Protein AF-A0A7C3M1E6-F1 (afdb_monomer)

Sequence (69 aa):
MTFYINHKAYTVDLGDDQDKSIENGIKKFLDLEKNLEEKDLLLAYIKKTHELVELEKTLEKLVQKIDEK

Mean predicted aligned error: 4.98 Å

Secondary structure (DSSP, 8-state):
-EEEETTEEEE----S-GGGHHHHHHHTT--TTSEEPHHHHHHHHHHHHHHHHHHHHHHHHHHHHHHT-

Radius of gyration: 16.42 Å; Cα contacts (8 Å, |Δi|>4): 46; chains: 1; bounding box: 36×22×44 Å

Foldseek 3Di:
DWAAEPNDIDDDDPDPCPPCPVVVLQVVQDDRVDHHYVVSVVRSVVVVVVVVVVVVVVVVVVVVVVVVD

Nearest PDB structures (foldseek):
  4p1m-assembly1_A-2  TM=5.795E-01  e=1.571E+00  Escherichia coli

Structure (mmCIF, N/CA/C/O backbone):
data_AF-A0A7C3M1E6-F1
#
_entry.id   AF-A0A7C3M1E6-F1
#
loop_
_atom_site.group_PDB
_atom_site.id
_atom_site.type_symbol
_atom_site.label_atom_id
_atom_site.label_alt_id
_atom_site.label_comp_id
_atom_site.label_asym_id
_atom_site.label_entity_id
_atom_site.label_seq_id
_atom_site.pdbx_PDB_ins_code
_atom_site.Cartn_x
_atom_site.Cartn_y
_atom_site.Cartn_z
_atom_site.occupancy
_atom_site.B_iso_or_equiv
_atom_site.auth_seq_id
_atom_site.auth_comp_id
_atom_site.auth_asym_id
_atom_site.auth_atom_id
_atom_site.pdbx_PDB_model_num
ATOM 1 N N . MET A 1 1 ? -1.729 3.470 -14.189 1.00 86.12 1 MET A N 1
ATOM 2 C CA . MET A 1 1 ? -0.441 3.598 -13.467 1.00 86.12 1 MET A CA 1
ATOM 3 C C . MET A 1 1 ? 0.539 2.542 -13.969 1.00 86.12 1 MET A C 1
ATOM 5 O O . MET A 1 1 ? 0.098 1.442 -14.278 1.00 86.12 1 MET A O 1
ATOM 9 N N . THR A 1 2 ? 1.834 2.857 -14.068 1.00 88.06 2 THR A N 1
ATOM 10 C CA . THR A 1 2 ? 2.869 1.913 -14.534 1.00 88.06 2 THR A CA 1
ATOM 11 C C . THR A 1 2 ? 3.883 1.635 -13.430 1.00 88.06 2 THR A C 1
ATOM 13 O O . THR A 1 2 ? 4.345 2.564 -12.775 1.00 88.06 2 THR A O 1
ATOM 16 N N . PHE A 1 3 ? 4.226 0.362 -13.256 1.00 88.81 3 PHE A N 1
ATOM 17 C CA . PHE A 1 3 ? 5.220 -0.152 -12.322 1.00 88.81 3 PHE A CA 1
ATOM 18 C C . PHE A 1 3 ? 6.355 -0.788 -13.113 1.00 88.81 3 PHE A C 1
ATOM 20 O O . PHE A 1 3 ? 6.105 -1.508 -14.080 1.00 88.81 3 PHE A O 1
ATOM 27 N N . TYR A 1 4 ? 7.590 -0.581 -12.674 1.00 90.62 4 TYR A N 1
ATOM 28 C CA . TYR A 1 4 ? 8.733 -1.3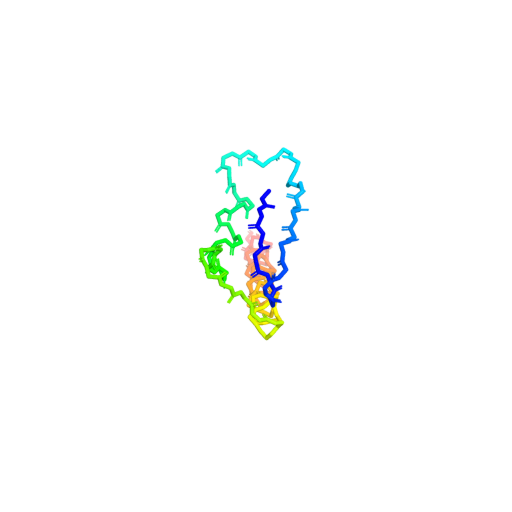34 -13.172 1.00 90.62 4 TYR A CA 1
ATOM 29 C C . TYR A 1 4 ? 9.099 -2.361 -12.114 1.00 90.62 4 TYR A C 1
ATOM 31 O O . TYR A 1 4 ? 9.565 -1.986 -11.047 1.00 90.62 4 TYR A O 1
ATOM 39 N N . ILE A 1 5 ? 8.834 -3.637 -12.384 1.00 90.56 5 ILE A N 1
ATOM 40 C CA . ILE A 1 5 ? 9.117 -4.740 -11.463 1.00 90.56 5 ILE A CA 1
ATOM 41 C C . ILE A 1 5 ? 10.059 -5.701 -12.178 1.00 90.56 5 ILE A C 1
ATOM 43 O O . ILE A 1 5 ? 9.723 -6.211 -13.248 1.00 90.56 5 ILE A O 1
ATOM 47 N N . ASN A 1 6 ? 11.246 -5.934 -11.625 1.00 89.31 6 ASN A N 1
ATOM 48 C CA . ASN A 1 6 ? 12.283 -6.775 -12.224 1.00 89.31 6 ASN A CA 1
ATOM 49 C C . ASN A 1 6 ? 12.547 -6.470 -13.703 1.00 89.31 6 ASN A C 1
ATOM 51 O O . ASN A 1 6 ? 12.620 -7.367 -14.545 1.00 89.31 6 ASN A O 1
ATOM 55 N N . HIS A 1 7 ? 12.702 -5.183 -14.021 1.00 88.81 7 HIS A N 1
ATOM 56 C CA . HIS A 1 7 ? 12.945 -4.676 -15.381 1.00 88.81 7 HIS A CA 1
ATOM 57 C C . HIS A 1 7 ? 11.790 -4.914 -16.368 1.00 88.81 7 HIS A C 1
ATOM 59 O O . HIS A 1 7 ? 11.948 -4.679 -17.566 1.00 88.81 7 HIS A O 1
ATOM 65 N N . LYS A 1 8 ? 10.620 -5.346 -15.889 1.00 91.38 8 LYS A N 1
ATOM 66 C CA . LYS A 1 8 ? 9.399 -5.473 -16.685 1.00 91.38 8 LYS A CA 1
ATOM 67 C C . LYS A 1 8 ? 8.431 -4.355 -16.326 1.00 91.38 8 LYS A C 1
ATOM 69 O O . LYS A 1 8 ? 8.236 -4.046 -15.153 1.00 91.38 8 LYS A O 1
ATOM 74 N N . ALA A 1 9 ? 7.822 -3.760 -17.344 1.00 91.88 9 ALA A N 1
ATOM 75 C CA . ALA A 1 9 ? 6.780 -2.762 -17.159 1.00 91.88 9 ALA A CA 1
ATOM 76 C C . ALA A 1 9 ? 5.419 -3.453 -16.993 1.00 91.88 9 ALA A C 1
ATOM 78 O O . ALA A 1 9 ? 5.022 -4.265 -17.828 1.00 91.88 9 ALA A O 1
ATOM 79 N N . TYR A 1 10 ? 4.705 -3.100 -15.930 1.00 89.75 10 TYR A N 1
ATOM 80 C CA . TYR A 1 10 ? 3.339 -3.529 -15.657 1.00 89.75 10 TYR A CA 1
ATOM 81 C C . TYR A 1 10 ? 2.449 -2.297 -15.592 1.00 89.75 10 TYR A C 1
ATOM 83 O O . TYR A 1 10 ? 2.688 -1.405 -14.782 1.00 89.75 10 TYR A O 1
ATOM 91 N N . THR A 1 11 ? 1.415 -2.241 -16.424 1.00 91.31 11 THR A N 1
ATOM 92 C CA . THR A 1 11 ? 0.441 -1.147 -16.402 1.00 91.31 11 THR A CA 1
ATOM 93 C C . THR A 1 11 ? -0.873 -1.653 -15.832 1.00 91.31 11 THR A C 1
ATOM 95 O O . THR A 1 11 ? -1.414 -2.652 -16.297 1.00 91.31 11 THR A O 1
ATOM 98 N N . VAL A 1 12 ? -1.373 -0.956 -14.817 1.00 88.88 12 VAL A N 1
ATOM 99 C CA . VAL A 1 12 ? -2.639 -1.246 -14.142 1.00 88.88 12 VAL A CA 1
ATOM 100 C C . VAL A 1 12 ? -3.555 -0.043 -14.302 1.00 88.88 12 VAL A C 1
ATOM 102 O O . VAL A 1 12 ? -3.126 1.099 -14.098 1.00 88.88 12 VAL A O 1
ATOM 105 N N . ASP A 1 13 ? -4.802 -0.296 -14.674 1.00 89.25 13 ASP A N 1
ATOM 106 C CA . ASP A 1 13 ? -5.861 0.705 -14.624 1.00 89.25 13 ASP A CA 1
ATOM 107 C C . ASP A 1 13 ? -6.404 0.790 -13.191 1.00 89.25 13 ASP A C 1
ATOM 109 O O . ASP A 1 13 ? -6.744 -0.231 -12.595 1.00 89.25 13 ASP A O 1
ATOM 113 N N . LEU A 1 14 ? -6.424 1.999 -12.629 1.00 86.31 14 LEU A N 1
ATOM 114 C CA . LEU A 1 14 ? -6.926 2.249 -11.275 1.00 86.31 14 LEU A CA 1
ATOM 115 C C . LEU A 1 14 ? -8.431 2.571 -11.266 1.00 86.31 14 LEU A C 1
AT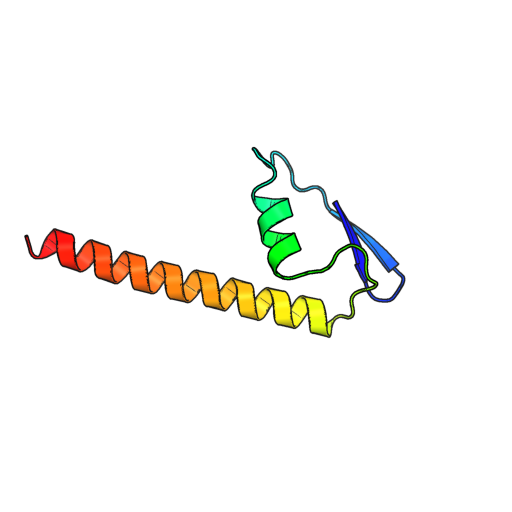OM 117 O O . LEU A 1 14 ? -9.004 2.701 -10.188 1.00 86.31 14 LEU A O 1
ATOM 121 N N . GLY A 1 15 ? -9.078 2.670 -12.434 1.00 87.50 15 GLY A N 1
ATOM 122 C CA . GLY A 1 15 ? -10.479 3.074 -12.538 1.00 87.50 15 GLY A CA 1
ATOM 123 C C . GLY A 1 15 ? -10.691 4.537 -12.133 1.00 87.50 15 GLY A C 1
ATOM 124 O O . GLY A 1 15 ? -9.834 5.388 -12.379 1.00 87.50 15 GLY A O 1
ATOM 125 N N . ASP A 1 16 ? -11.841 4.834 -11.522 1.00 87.75 16 ASP A N 1
ATOM 126 C CA . ASP A 1 16 ? -12.152 6.172 -10.996 1.00 87.75 16 ASP A CA 1
ATOM 127 C C . ASP A 1 16 ? -11.423 6.411 -9.660 1.00 87.75 16 ASP A C 1
ATOM 129 O O . ASP A 1 16 ? -11.963 6.173 -8.580 1.00 87.75 16 ASP A O 1
ATOM 133 N N . ASP A 1 17 ? -10.160 6.839 -9.738 1.00 85.94 17 ASP A N 1
ATOM 134 C CA . ASP A 1 17 ? -9.361 7.251 -8.577 1.00 85.94 17 ASP A CA 1
ATOM 135 C C . ASP A 1 17 ? -9.544 8.748 -8.294 1.00 85.94 17 ASP A C 1
ATOM 137 O O . ASP A 1 17 ? -8.700 9.588 -8.638 1.00 85.94 17 ASP A O 1
ATOM 141 N 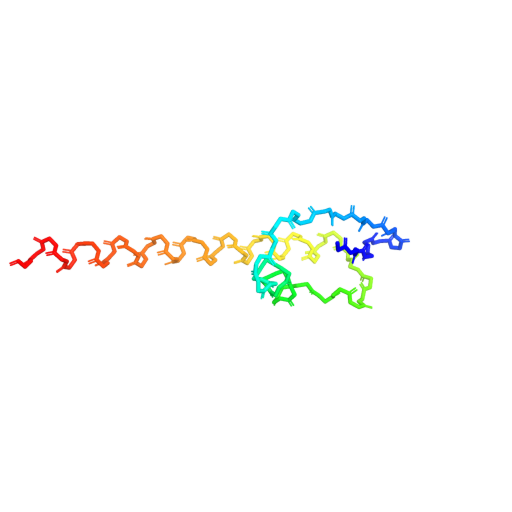N . GLN A 1 18 ? -10.677 9.087 -7.674 1.00 80.50 18 GLN A N 1
ATOM 142 C CA . GLN A 1 18 ? -10.970 10.460 -7.269 1.00 80.50 18 GLN A CA 1
ATOM 143 C C . GLN A 1 18 ? -9.875 10.988 -6.331 1.00 80.50 18 GLN A C 1
ATOM 145 O O . GLN A 1 18 ? -9.427 10.313 -5.400 1.00 80.50 18 GLN A O 1
ATOM 150 N N . ASP A 1 19 ? -9.392 12.195 -6.632 1.00 86.31 19 ASP A N 1
ATOM 151 C CA . ASP A 1 19 ? -8.307 12.879 -5.918 1.00 86.31 19 ASP A CA 1
ATOM 152 C C . ASP A 1 19 ? -6.980 12.098 -5.809 1.00 86.31 19 ASP A C 1
ATOM 154 O O . ASP A 1 19 ? -6.125 12.426 -4.980 1.00 86.31 19 ASP A O 1
ATOM 158 N N . LYS A 1 20 ? -6.757 11.093 -6.672 1.00 87.00 20 LYS A N 1
ATOM 159 C CA . LYS A 1 20 ? -5.543 10.252 -6.679 1.00 87.00 20 LYS A CA 1
ATOM 160 C C . LYS A 1 20 ? -5.304 9.524 -5.353 1.00 87.00 20 LYS A C 1
ATOM 162 O O . LYS A 1 20 ? -4.158 9.291 -4.957 1.00 87.00 20 LYS A O 1
ATOM 167 N N . SER A 1 21 ? -6.365 9.236 -4.606 1.00 89.12 21 SER A N 1
ATOM 168 C CA . SER A 1 21 ? -6.282 8.635 -3.274 1.00 89.12 21 SER A CA 1
ATOM 169 C C . SER A 1 21 ? -5.607 7.256 -3.295 1.00 89.12 21 SER A C 1
ATOM 171 O O . SER A 1 21 ? -4.758 6.965 -2.444 1.00 89.12 21 SER A O 1
ATOM 173 N N . ILE A 1 22 ? -5.917 6.436 -4.302 1.00 88.12 22 ILE A N 1
ATOM 174 C CA . ILE A 1 22 ? -5.352 5.102 -4.497 1.00 88.12 22 ILE A CA 1
ATOM 175 C C . ILE A 1 22 ? -3.895 5.230 -4.938 1.00 88.12 22 ILE A C 1
ATOM 177 O O . ILE A 1 22 ? -3.015 4.621 -4.327 1.00 88.12 22 ILE A O 1
ATOM 181 N N . GLU A 1 23 ? -3.614 6.068 -5.939 1.00 89.00 23 GLU A 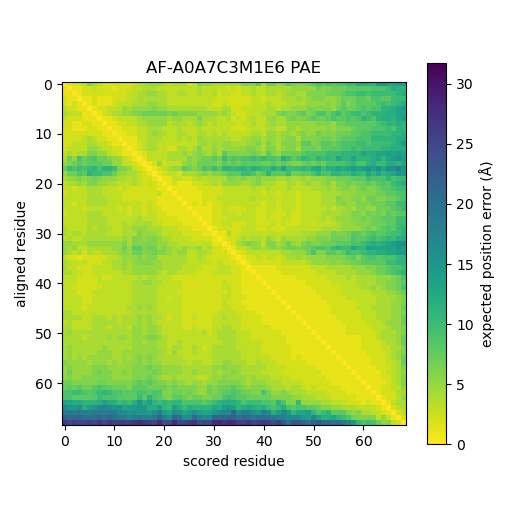N 1
ATOM 182 C CA . GLU A 1 23 ? -2.252 6.351 -6.402 1.00 89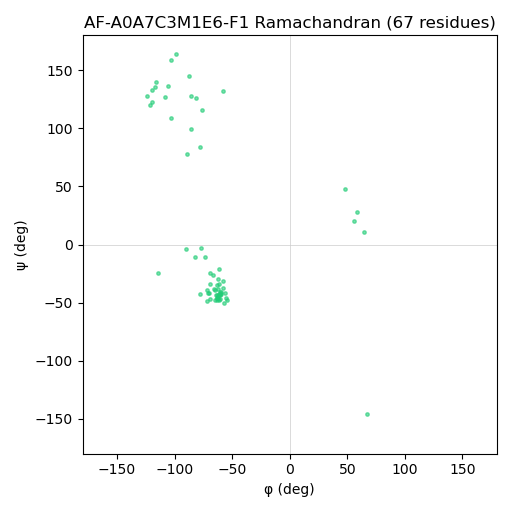.00 23 GLU A CA 1
ATOM 183 C C . GLU A 1 23 ? -1.343 6.833 -5.257 1.00 89.00 23 GLU A C 1
ATOM 185 O O . GLU A 1 23 ? -0.241 6.306 -5.073 1.00 89.00 23 GLU A O 1
ATOM 190 N N . ASN A 1 24 ? -1.803 7.787 -4.448 1.00 90.19 24 ASN A N 1
ATOM 191 C CA . ASN A 1 24 ? -1.051 8.313 -3.309 1.00 90.19 24 ASN A CA 1
ATOM 192 C C . ASN A 1 24 ? -0.851 7.249 -2.220 1.00 90.19 24 ASN A C 1
ATOM 194 O O . ASN A 1 24 ? 0.230 7.148 -1.634 1.00 90.19 24 ASN A O 1
ATOM 198 N N . GLY A 1 25 ? -1.867 6.416 -1.976 1.00 88.75 25 GLY A N 1
ATOM 199 C CA . GLY A 1 25 ? -1.782 5.291 -1.049 1.00 88.75 25 GLY A CA 1
ATOM 200 C C . GLY A 1 25 ? -0.741 4.251 -1.470 1.00 88.75 25 GLY A C 1
ATOM 201 O O . GLY A 1 25 ? -0.015 3.739 -0.620 1.00 88.75 25 GLY A O 1
ATOM 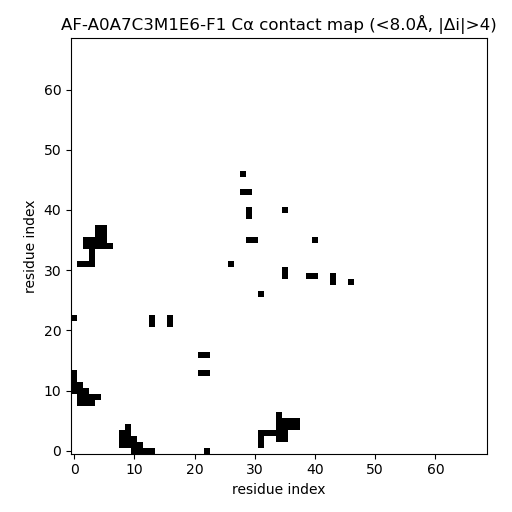202 N N . ILE A 1 26 ? -0.620 3.974 -2.770 1.00 89.56 26 ILE A N 1
ATOM 203 C CA . ILE A 1 26 ? 0.396 3.069 -3.326 1.00 89.56 26 ILE A CA 1
ATOM 204 C C . ILE A 1 26 ? 1.792 3.694 -3.208 1.00 89.56 26 ILE A C 1
ATOM 206 O O . ILE A 1 26 ? 2.718 3.049 -2.707 1.00 89.56 26 ILE A O 1
ATOM 210 N N . LYS A 1 27 ? 1.935 4.969 -3.593 1.00 90.44 27 LYS A N 1
ATOM 211 C CA . LYS A 1 27 ? 3.201 5.722 -3.524 1.00 90.44 27 LYS A CA 1
ATOM 212 C C . LYS A 1 27 ? 3.758 5.871 -2.106 1.00 90.44 27 LYS A C 1
ATOM 214 O O . LYS A 1 27 ? 4.955 6.075 -1.936 1.00 90.44 27 LYS A O 1
ATOM 219 N N . LYS A 1 28 ? 2.921 5.723 -1.075 1.00 90.94 28 LYS A N 1
ATOM 220 C CA . LYS A 1 28 ? 3.360 5.682 0.329 1.00 90.94 28 LYS A CA 1
ATOM 221 C C . LYS A 1 28 ? 4.282 4.493 0.631 1.00 90.94 28 LYS A C 1
ATOM 223 O O . LYS A 1 28 ? 5.120 4.583 1.527 1.00 90.94 28 LYS A O 1
ATOM 228 N N . PHE A 1 29 ? 4.116 3.379 -0.083 1.00 89.94 29 PHE A N 1
ATOM 229 C CA . PHE A 1 29 ? 4.850 2.135 0.175 1.00 89.94 29 PHE A CA 1
ATOM 230 C C . PHE A 1 29 ? 5.796 1.732 -0.946 1.00 89.94 29 PHE A C 1
ATOM 232 O O . PHE A 1 29 ? 6.750 1.004 -0.678 1.00 89.94 29 PHE A O 1
ATOM 239 N N . LEU A 1 30 ? 5.533 2.184 -2.172 1.00 91.06 30 LEU A N 1
ATOM 240 C CA . LEU A 1 30 ? 6.301 1.840 -3.359 1.00 91.06 30 LEU A CA 1
ATOM 241 C C . LEU A 1 30 ? 6.819 3.103 -4.043 1.00 91.06 30 LEU A C 1
ATOM 243 O O . LEU A 1 30 ? 6.052 4.004 -4.378 1.00 91.06 30 LEU A O 1
ATOM 247 N N . ASP A 1 31 ? 8.124 3.132 -4.293 1.00 88.56 31 ASP A N 1
ATOM 248 C CA . ASP A 1 31 ? 8.763 4.164 -5.102 1.00 88.56 31 ASP A CA 1
ATOM 249 C C . ASP A 1 31 ? 8.677 3.772 -6.582 1.00 88.56 31 ASP A C 1
ATOM 251 O O . ASP A 1 31 ? 9.436 2.934 -7.068 1.00 88.56 31 ASP A O 1
ATOM 255 N N . LEU A 1 32 ? 7.703 4.349 -7.285 1.00 85.25 32 LEU A N 1
ATOM 256 C CA . LEU A 1 32 ? 7.381 3.996 -8.671 1.00 85.25 32 LEU A CA 1
ATOM 257 C C . LEU A 1 32 ? 8.407 4.506 -9.691 1.00 85.25 32 LEU A C 1
ATOM 259 O O . LEU A 1 32 ? 8.350 4.111 -10.855 1.00 85.25 32 LEU A O 1
ATOM 263 N N . GLU A 1 33 ? 9.330 5.376 -9.275 1.00 84.31 33 GLU A N 1
ATOM 264 C CA . GLU A 1 33 ? 10.432 5.849 -10.121 1.00 84.31 33 GLU A CA 1
ATOM 265 C C . GLU A 1 33 ? 11.605 4.858 -10.142 1.00 84.31 33 GLU A C 1
ATOM 267 O O . GLU A 1 33 ? 12.513 4.977 -10.968 1.00 84.31 33 GLU A O 1
ATOM 272 N N . LYS A 1 34 ? 11.584 3.854 -9.257 1.00 87.88 34 LYS A N 1
ATOM 273 C CA . LYS A 1 34 ? 12.597 2.804 -9.177 1.00 87.88 34 LYS A CA 1
ATOM 274 C C . LYS A 1 34 ? 12.109 1.503 -9.794 1.00 87.88 34 LYS A C 1
ATOM 276 O O . LYS A 1 34 ? 10.919 1.229 -9.918 1.00 87.88 34 LYS A O 1
ATOM 281 N N . ASN A 1 35 ? 13.081 0.675 -10.152 1.00 88.69 35 ASN A N 1
ATOM 282 C CA . ASN A 1 35 ? 12.832 -0.721 -10.462 1.00 88.69 35 ASN A CA 1
ATOM 283 C C . ASN A 1 35 ? 12.620 -1.476 -9.145 1.00 88.69 35 ASN A C 1
ATOM 285 O O . ASN A 1 35 ? 13.517 -1.509 -8.304 1.00 88.69 35 ASN A O 1
ATOM 289 N N . LEU A 1 36 ? 11.419 -2.008 -8.965 1.00 91.38 36 LEU A N 1
ATOM 290 C CA . LEU A 1 36 ? 10.981 -2.736 -7.785 1.00 91.38 36 LEU A CA 1
ATOM 291 C C . LEU A 1 36 ? 11.338 -4.218 -7.920 1.00 91.38 36 LEU A C 1
ATOM 293 O O . LEU A 1 36 ? 11.236 -4.797 -9.001 1.00 91.38 36 LEU A O 1
ATOM 297 N N . GLU A 1 37 ? 11.685 -4.853 -6.811 1.00 93.06 37 GLU A N 1
ATOM 298 C CA . GLU A 1 37 ? 11.803 -6.309 -6.723 1.00 93.06 37 GLU A CA 1
ATOM 299 C C . GLU A 1 37 ? 10.531 -6.914 -6.102 1.00 93.06 37 GLU A C 1
ATOM 301 O O . GLU A 1 37 ? 9.748 -6.223 -5.442 1.00 93.06 37 GLU A O 1
ATOM 306 N N . GLU A 1 38 ? 10.309 -8.229 -6.237 1.00 91.12 38 GLU A N 1
ATOM 307 C CA . GLU A 1 38 ? 9.136 -8.877 -5.622 1.00 91.12 38 GLU A CA 1
ATOM 308 C C . GLU A 1 38 ? 9.090 -8.692 -4.100 1.00 91.12 38 GLU A C 1
ATOM 310 O O . GLU A 1 38 ? 8.008 -8.599 -3.515 1.00 91.12 38 GLU A O 1
ATOM 315 N N . LYS A 1 39 ? 10.257 -8.596 -3.448 1.00 92.31 39 LYS A N 1
ATOM 316 C CA . LYS A 1 39 ? 10.354 -8.340 -2.003 1.00 92.31 39 LYS A CA 1
ATOM 317 C C . LYS A 1 39 ? 9.742 -6.989 -1.614 1.00 92.31 39 LYS A C 1
ATOM 319 O O . LYS A 1 39 ? 9.148 -6.886 -0.542 1.00 92.31 39 LYS A O 1
ATOM 324 N N . ASP A 1 40 ? 9.853 -5.980 -2.479 1.00 91.50 40 ASP A N 1
ATOM 325 C CA . ASP A 1 40 ? 9.335 -4.635 -2.220 1.00 91.50 40 ASP A CA 1
ATOM 326 C C . ASP A 1 40 ? 7.808 -4.636 -2.299 1.00 91.50 40 ASP A C 1
ATOM 328 O O . ASP A 1 40 ? 7.136 -4.055 -1.445 1.00 91.50 40 ASP A O 1
ATOM 332 N N . LEU A 1 41 ? 7.254 -5.379 -3.263 1.00 91.38 41 LEU A N 1
ATOM 333 C CA . LEU A 1 41 ? 5.813 -5.606 -3.380 1.00 91.38 41 LEU A CA 1
ATOM 334 C C . LEU A 1 41 ? 5.262 -6.355 -2.164 1.00 91.38 41 LEU A C 1
ATOM 336 O O . LEU A 1 41 ? 4.248 -5.946 -1.597 1.00 9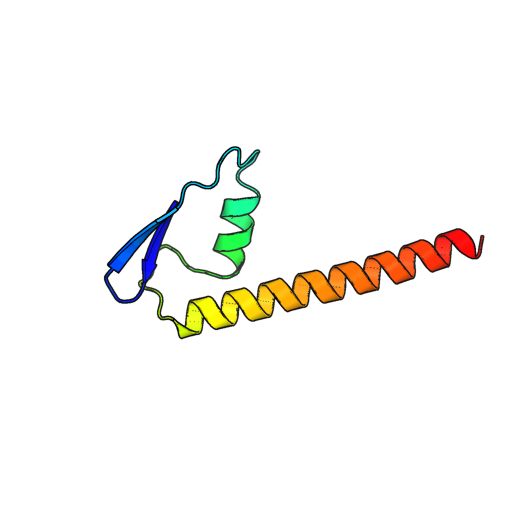1.38 41 LEU A O 1
ATOM 340 N N . LEU A 1 42 ? 5.944 -7.421 -1.730 1.00 93.75 42 LEU A N 1
ATOM 341 C CA . LEU A 1 42 ? 5.542 -8.188 -0.552 1.00 93.75 42 LEU A CA 1
ATOM 342 C C . LEU A 1 42 ? 5.576 -7.321 0.712 1.00 93.75 42 LEU A C 1
ATOM 344 O O . LEU A 1 42 ? 4.635 -7.338 1.505 1.00 93.75 42 LEU A O 1
ATOM 348 N N . LEU A 1 43 ? 6.629 -6.520 0.886 1.00 94.31 43 LEU A N 1
ATOM 349 C CA . LEU A 1 43 ? 6.744 -5.601 2.013 1.00 94.31 43 LEU A CA 1
ATOM 350 C C . LEU A 1 43 ? 5.636 -4.540 1.997 1.00 94.31 43 LEU A C 1
ATOM 352 O O . LEU A 1 43 ? 5.049 -4.258 3.042 1.00 94.31 43 LEU A O 1
ATOM 356 N N . ALA A 1 44 ? 5.335 -3.962 0.832 1.00 93.44 44 ALA A N 1
ATOM 357 C CA . ALA A 1 44 ? 4.247 -3.002 0.677 1.00 93.44 44 ALA A CA 1
ATOM 358 C C . ALA A 1 44 ? 2.887 -3.625 1.025 1.00 93.44 44 ALA A C 1
ATOM 360 O O . ALA A 1 44 ? 2.108 -3.022 1.764 1.00 93.44 44 ALA A O 1
ATOM 361 N N . TYR A 1 45 ? 2.633 -4.857 0.577 1.00 93.81 45 TYR A N 1
ATOM 362 C CA . TYR A 1 45 ? 1.417 -5.600 0.903 1.00 93.81 45 TYR A CA 1
ATOM 363 C C . TYR A 1 45 ? 1.281 -5.877 2.407 1.00 93.81 45 TYR A C 1
ATOM 365 O O . TYR A 1 45 ? 0.224 -5.627 2.991 1.00 93.81 45 TYR A O 1
ATOM 373 N N . ILE A 1 46 ? 2.358 -6.331 3.060 1.00 95.12 46 ILE A N 1
ATOM 374 C CA . ILE A 1 46 ? 2.376 -6.575 4.510 1.00 95.12 46 ILE A CA 1
ATOM 375 C C . ILE A 1 46 ? 2.089 -5.278 5.273 1.00 95.12 46 ILE A C 1
ATOM 377 O O . ILE A 1 46 ? 1.239 -5.264 6.162 1.00 95.12 46 ILE A O 1
ATOM 381 N N . LYS A 1 47 ? 2.747 -4.170 4.906 1.00 94.44 47 LYS A N 1
ATOM 382 C CA . LYS A 1 47 ? 2.514 -2.859 5.532 1.00 94.44 47 LYS A CA 1
ATOM 383 C C . LYS A 1 47 ? 1.072 -2.391 5.352 1.00 94.44 47 LYS A C 1
ATOM 385 O O . LYS A 1 47 ? 0.464 -1.933 6.316 1.00 94.44 47 LYS A O 1
ATOM 390 N N . LYS A 1 48 ? 0.508 -2.543 4.151 1.00 92.75 48 LYS A N 1
ATOM 391 C CA . LYS A 1 48 ? -0.878 -2.153 3.878 1.00 92.75 48 LYS A CA 1
ATOM 392 C C . LYS A 1 48 ? -1.879 -2.993 4.673 1.00 92.75 48 LYS A C 1
ATOM 394 O O . LYS A 1 48 ? -2.848 -2.452 5.197 1.00 92.75 48 LYS A O 1
ATOM 399 N N . THR A 1 49 ? -1.613 -4.290 4.801 1.00 94.38 49 THR A N 1
ATOM 400 C CA . THR A 1 49 ? -2.422 -5.209 5.612 1.00 94.38 49 THR A CA 1
ATOM 401 C C . THR A 1 49 ? -2.356 -4.832 7.091 1.00 94.38 49 THR A C 1
ATOM 403 O O . THR A 1 49 ? -3.382 -4.775 7.758 1.00 94.38 49 THR A O 1
ATOM 406 N N . HIS A 1 50 ? -1.167 -4.501 7.599 1.00 94.94 50 HIS A N 1
ATOM 407 C CA . HIS A 1 50 ? -1.004 -4.027 8.972 1.00 94.94 50 HIS A CA 1
ATOM 408 C C . HIS A 1 50 ? -1.783 -2.727 9.235 1.00 94.94 50 HIS A C 1
ATOM 410 O O . HIS A 1 50 ? -2.440 -2.611 10.265 1.00 94.94 50 HIS A O 1
ATOM 416 N N . GLU A 1 51 ? -1.756 -1.758 8.311 1.00 94.31 51 GLU A N 1
ATOM 417 C CA . GLU A 1 51 ? -2.568 -0.536 8.439 1.00 94.31 51 GLU A CA 1
ATOM 418 C C . GLU A 1 51 ? -4.069 -0.822 8.504 1.00 94.31 51 GLU A C 1
ATOM 420 O O . GLU A 1 51 ? -4.768 -0.191 9.295 1.00 94.31 51 GLU A O 1
ATOM 425 N N . LEU A 1 52 ? -4.560 -1.762 7.693 1.00 94.50 52 LEU A N 1
ATOM 426 C CA . LEU A 1 52 ? -5.967 -2.157 7.707 1.00 94.50 52 LEU A CA 1
ATOM 427 C C . LEU A 1 52 ? -6.356 -2.773 9.055 1.00 94.50 52 LEU A C 1
ATOM 429 O O . LEU A 1 52 ? -7.331 -2.339 9.659 1.00 94.50 52 LEU A O 1
ATOM 433 N N . 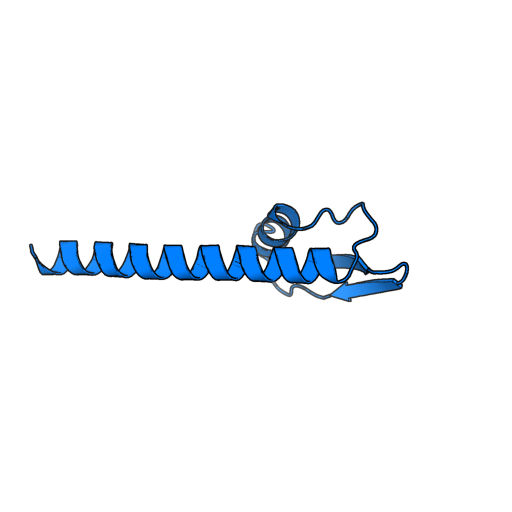VAL A 1 53 ? -5.552 -3.710 9.560 1.00 96.50 53 VAL A N 1
ATOM 434 C CA . VAL A 1 53 ? -5.799 -4.367 10.853 1.00 96.50 53 VAL A CA 1
ATOM 435 C C . VAL A 1 53 ? -5.825 -3.353 12.001 1.00 96.50 53 VAL A C 1
ATOM 437 O O . VAL A 1 53 ? -6.676 -3.427 12.886 1.00 96.50 53 VAL A O 1
ATOM 440 N N . GLU A 1 54 ? -4.907 -2.385 12.015 1.00 96.81 54 GLU A N 1
ATOM 441 C CA . GLU A 1 54 ? -4.901 -1.344 13.050 1.00 96.81 54 GLU A CA 1
ATOM 442 C C . GLU A 1 54 ? -6.088 -0.378 12.926 1.00 96.81 54 GLU A C 1
ATOM 444 O O . GLU A 1 54 ? -6.624 0.074 13.944 1.00 96.81 54 GLU A O 1
ATOM 449 N N . LEU A 1 55 ? -6.543 -0.093 11.702 1.00 96.44 55 LEU A N 1
ATOM 450 C CA . LEU A 1 55 ? -7.757 0.685 11.465 1.00 96.44 55 LEU A CA 1
ATOM 451 C C . LEU A 1 55 ? -9.002 -0.047 11.986 1.00 96.44 55 LEU A C 1
ATOM 453 O O . LEU A 1 55 ? -9.783 0.558 12.717 1.00 96.44 55 LEU A O 1
ATOM 457 N N . GLU A 1 56 ? -9.158 -1.334 11.673 1.00 96.31 56 GLU A N 1
ATOM 458 C CA . GLU A 1 56 ? -10.269 -2.175 12.145 1.00 96.31 56 GLU A CA 1
ATOM 459 C C . GLU A 1 56 ? -10.328 -2.204 13.676 1.00 96.31 56 GLU A C 1
ATOM 461 O O . GLU A 1 56 ? -11.347 -1.841 14.264 1.00 96.31 56 GLU A O 1
ATOM 466 N N . LYS A 1 57 ? -9.198 -2.484 14.341 1.00 96.31 57 LYS A N 1
ATOM 467 C CA . LYS A 1 57 ? -9.101 -2.435 15.812 1.00 96.31 57 LYS A CA 1
ATOM 468 C C . LYS A 1 57 ? -9.459 -1.065 16.387 1.00 96.31 57 LYS A C 1
ATOM 470 O O . LYS A 1 57 ? -10.001 -0.964 17.488 1.00 96.31 57 LYS A O 1
ATOM 475 N N . THR A 1 58 ? -9.082 0.011 15.699 1.00 95.81 58 THR A N 1
ATOM 476 C CA . THR A 1 58 ? -9.376 1.376 16.150 1.00 95.81 58 THR A CA 1
ATOM 477 C C . THR A 1 58 ? -10.867 1.675 16.029 1.00 95.81 58 THR A C 1
ATOM 479 O O . THR A 1 58 ? -11.442 2.245 16.955 1.00 95.81 58 THR A O 1
ATOM 482 N N . LEU A 1 59 ? -11.503 1.251 14.937 1.00 95.75 59 LEU A N 1
ATOM 483 C CA . LEU A 1 59 ? -12.944 1.383 14.736 1.00 95.75 59 LEU A CA 1
ATOM 484 C C . LEU A 1 59 ? -13.731 0.590 15.780 1.00 95.75 59 LEU A C 1
ATOM 486 O O . LEU A 1 59 ? -14.629 1.154 16.397 1.00 95.75 59 LEU A O 1
ATOM 490 N N . GLU A 1 60 ? -13.350 -0.658 16.056 1.00 95.06 60 GLU A N 1
ATOM 491 C CA . GLU A 1 60 ? -13.974 -1.472 17.109 1.00 95.06 60 GLU A CA 1
ATOM 492 C C . GLU A 1 60 ? -13.943 -0.764 18.471 1.00 95.06 60 GLU A C 1
ATOM 494 O O . GLU A 1 60 ? -14.966 -0.655 19.148 1.00 95.06 60 GLU A O 1
ATOM 499 N N . LYS A 1 61 ? -12.791 -0.193 18.849 1.00 94.50 61 LYS A N 1
ATOM 500 C CA . LYS A 1 61 ? -12.652 0.584 20.094 1.00 94.50 61 LYS A CA 1
ATOM 501 C C . LYS A 1 61 ? -13.515 1.845 20.111 1.00 94.50 61 LYS A C 1
ATOM 503 O O . LYS A 1 61 ? -13.950 2.267 21.180 1.00 94.50 61 LYS A O 1
ATOM 508 N N . LEU A 1 62 ? -13.705 2.499 18.965 1.00 94.31 62 LEU A N 1
ATOM 509 C CA . LEU A 1 62 ? -14.552 3.690 18.866 1.00 94.31 62 LEU A CA 1
ATOM 510 C C . LEU A 1 62 ? -16.031 3.330 19.006 1.00 94.31 62 LEU A C 1
ATOM 512 O O . LEU A 1 62 ? -16.739 4.027 19.724 1.00 94.31 62 LEU A O 1
ATOM 516 N N . VAL A 1 63 ? -16.469 2.238 18.377 1.00 94.00 63 VAL A N 1
ATOM 517 C CA . VAL A 1 63 ? -17.844 1.731 18.487 1.00 94.00 63 VAL A CA 1
ATOM 518 C C . VAL A 1 63 ? -18.163 1.357 19.934 1.00 94.00 63 VAL A C 1
ATOM 520 O O . VAL A 1 63 ? -19.139 1.858 20.480 1.00 94.00 63 VAL A O 1
ATOM 523 N N . GLN A 1 64 ? -17.284 0.605 20.606 1.00 92.06 64 GLN A N 1
ATOM 524 C CA . GLN A 1 64 ? -17.464 0.246 22.021 1.00 92.06 64 GLN A CA 1
ATOM 525 C C . GLN A 1 64 ? -17.634 1.476 22.927 1.00 92.06 64 GLN A C 1
ATOM 527 O O . GLN A 1 64 ? -18.508 1.499 23.786 1.00 92.06 64 GLN A O 1
ATOM 532 N N . LYS A 1 65 ? -16.853 2.541 22.703 1.00 91.62 65 LYS A N 1
ATOM 533 C CA . LYS A 1 65 ? -16.975 3.792 23.474 1.00 91.62 65 LYS A CA 1
ATOM 534 C C . LYS A 1 65 ? -18.286 4.542 23.244 1.00 91.62 65 LYS A C 1
ATOM 536 O O . LYS A 1 65 ? -18.657 5.360 24.085 1.00 91.62 65 LYS A O 1
ATOM 541 N N . ILE A 1 66 ? -18.912 4.365 22.082 1.00 89.88 66 ILE A N 1
ATOM 542 C CA . ILE A 1 66 ? -20.209 4.971 21.773 1.00 89.88 66 ILE A CA 1
ATOM 543 C C . ILE A 1 66 ? -21.319 4.170 22.455 1.00 89.88 66 ILE A C 1
ATOM 545 O O . ILE A 1 66 ? -22.193 4.785 23.051 1.00 89.88 66 ILE A O 1
ATOM 549 N N . ASP A 1 67 ? -21.243 2.838 22.428 1.00 80.56 67 ASP A N 1
ATOM 550 C CA . ASP A 1 67 ? -22.239 1.956 23.053 1.00 80.56 67 ASP A CA 1
ATOM 551 C C . ASP A 1 67 ? -22.225 2.013 24.595 1.00 80.56 67 ASP A C 1
ATOM 553 O O . ASP A 1 67 ? -23.231 1.726 25.238 1.00 80.56 67 ASP A O 1
ATOM 557 N N . GLU A 1 68 ? -21.099 2.396 25.208 1.00 72.44 68 GLU A N 1
ATOM 558 C CA . GLU A 1 68 ? -20.974 2.606 26.661 1.00 72.44 68 GLU A CA 1
ATOM 559 C C . GLU A 1 68 ? -21.578 3.940 27.165 1.00 72.44 68 GLU A C 1
ATOM 561 O O . GLU A 1 68 ? -21.562 4.196 28.373 1.00 72.44 68 GLU A O 1
ATOM 566 N N . LYS A 1 69 ? -22.090 4.801 26.273 1.00 53.88 69 LYS A N 1
ATOM 567 C CA . LYS A 1 69 ? -22.711 6.100 26.595 1.00 53.88 69 LYS A 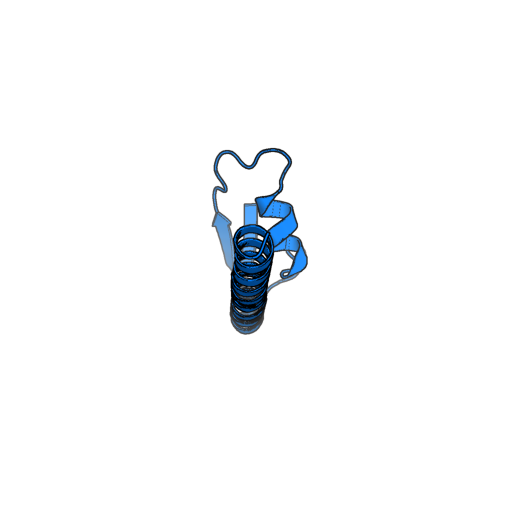CA 1
ATOM 568 C C . LYS A 1 69 ? -24.229 6.080 26.467 1.00 53.88 69 LYS A C 1
ATOM 570 O O . LYS A 1 69 ? -24.863 6.748 27.317 1.00 53.88 69 LYS A O 1
#

pLDDT: mean 90.1, std 6.07, range [53.88, 96.81]

Solvent-accessible surface area (backbone atoms only — not comparable to full-atom values): 4094 Å² total; per-residue (Å²): 91,68,41,33,47,76,88,38,83,47,76,47,85,77,76,90,49,70,92,44,52,60,61,52,60,48,52,74,59,42,68,62,91,40,75,36,49,74,68,51,54,52,49,32,49,52,52,52,50,51,53,50,55,54,48,52,56,50,50,53,56,51,50,54,61,58,76,76,105